Protein AF-A0AA35Y9P6-F1 (afdb_monomer_lite)

Organism: Lactuca saligna (NCBI:txid75948)

Sequence (117 aa):
MEIVSEIVRGVVQVLIVPVKKQLDYLISYK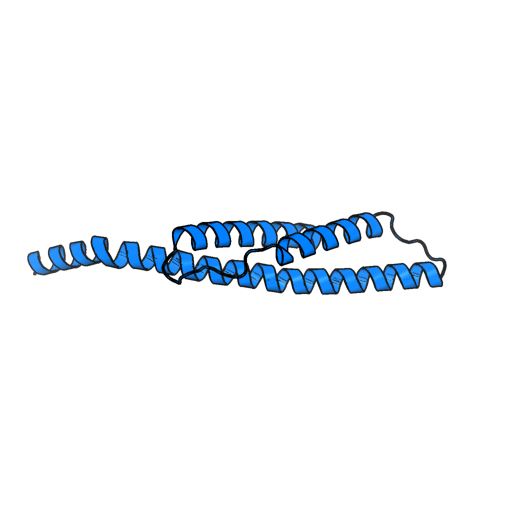KYVGDMRTRKADLDAARVGMESQKKQNRERRLEVPAQVDPWLIEAEQMNKKVEEFPSEVLSCLDLKSRHKLGRKAFKIFKEIEGVLG

pLDDT: mean 85.09, std 10.84, range [61.09, 97.0]

Secondary structure (DSSP, 8-state):
-HHHHHHHHHHIIIIIHHHHHHHHHHHHHHHHHHHHHHHHHHHHHHHHHHHHHHHHHHHTT----TTHHHHHHHHHHHHHHHHTS----S-TT-HHHHHHHHHHHHHHHHHHHHHH-

InterPro domains:
  IPR050905 Plant disease resistance NBS-LRR [PTHR33463] (18-114)

Foldseek 3Di:
DVVVVVVVVVCCVPPVVVVVVLVVLLVLLVVLLVLLVVLLVVLVVVLVVLVVVQVVCVVVVHDDPPVSVVLNVLSVVLNVLNVPQDPDDPDSPPSVVSNVSSVVSNVSSVSSVVSVD

Structure (mmCIF, N/CA/C/O backbone):
data_AF-A0AA35Y9P6-F1
#
_entry.id   AF-A0AA35Y9P6-F1
#
loop_
_atom_site.group_PDB
_atom_site.id
_atom_site.type_symbol
_atom_site.label_atom_id
_atom_site.label_alt_id
_atom_site.label_comp_id
_atom_site.label_asym_id
_atom_site.label_entity_id
_atom_site.label_seq_id
_atom_site.pdbx_PDB_ins_code
_atom_site.Cartn_x
_atom_site.Cartn_y
_atom_site.Cartn_z
_atom_site.occupancy
_atom_site.B_iso_or_equiv
_atom_site.auth_seq_id
_atom_site.auth_comp_id
_atom_site.auth_asym_id
_atom_site.auth_atom_id
_atom_site.pdbx_PDB_model_num
ATOM 1 N N . MET A 1 1 ? 19.239 1.930 -52.361 1.00 61.81 1 MET A N 1
ATOM 2 C CA . MET A 1 1 ? 18.052 2.027 -51.481 1.00 61.81 1 MET A CA 1
ATOM 3 C C . MET A 1 1 ? 17.941 0.811 -50.565 1.00 61.81 1 MET A C 1
ATOM 5 O O . MET A 1 1 ? 17.877 1.006 -49.360 1.00 61.81 1 MET A O 1
ATOM 9 N N . GLU A 1 2 ? 18.013 -0.419 -51.086 1.00 67.25 2 GLU A N 1
ATOM 10 C CA . GLU A 1 2 ? 17.912 -1.649 -50.272 1.00 67.25 2 GLU A CA 1
ATOM 11 C C . GLU A 1 2 ? 19.054 -1.823 -49.259 1.00 67.25 2 GLU A C 1
ATOM 13 O O . GLU A 1 2 ? 18.789 -2.035 -48.084 1.00 67.25 2 GLU A O 1
ATOM 18 N N . ILE A 1 3 ? 20.312 -1.606 -49.657 1.00 68.19 3 ILE A N 1
ATOM 19 C CA . ILE A 1 3 ? 21.478 -1.748 -48.758 1.00 68.19 3 ILE A CA 1
ATOM 20 C C . ILE A 1 3 ? 21.390 -0.793 -47.551 1.00 68.19 3 ILE A C 1
ATOM 22 O O . ILE A 1 3 ? 21.650 -1.179 -46.415 1.00 68.19 3 ILE A O 1
ATOM 26 N N . VAL A 1 4 ? 20.962 0.453 -47.779 1.00 68.00 4 VAL A N 1
ATOM 27 C CA . VAL A 1 4 ? 20.761 1.447 -46.709 1.00 68.00 4 VAL A CA 1
ATOM 28 C C . VAL A 1 4 ? 19.611 1.025 -45.788 1.00 68.00 4 VAL A C 1
ATOM 30 O O . VAL A 1 4 ? 19.721 1.152 -44.573 1.00 68.00 4 VAL A O 1
ATOM 33 N N . SER A 1 5 ? 18.534 0.464 -46.347 1.00 73.75 5 SER A N 1
ATOM 34 C CA . SER A 1 5 ? 17.401 -0.078 -45.588 1.00 73.75 5 SER A CA 1
ATOM 35 C C . SER A 1 5 ? 17.800 -1.269 -44.709 1.00 73.75 5 SER A C 1
ATOM 37 O O . SER A 1 5 ? 17.390 -1.329 -43.549 1.00 73.75 5 SER A O 1
ATOM 39 N N . GLU A 1 6 ? 18.627 -2.184 -45.214 1.00 75.19 6 GLU A N 1
ATOM 40 C CA . GLU A 1 6 ? 19.090 -3.346 -44.451 1.00 75.19 6 GLU A CA 1
ATOM 41 C C . GLU A 1 6 ? 20.034 -2.956 -43.310 1.00 75.19 6 GLU A C 1
ATOM 43 O O . GLU A 1 6 ? 19.894 -3.466 -42.197 1.00 75.19 6 GLU A O 1
ATOM 48 N N . ILE A 1 7 ? 20.931 -1.993 -43.550 1.00 72.81 7 ILE A N 1
ATOM 49 C CA . ILE A 1 7 ? 21.821 -1.437 -42.522 1.00 72.81 7 ILE A CA 1
ATOM 50 C C . ILE A 1 7 ? 21.002 -0.740 -41.431 1.00 72.81 7 ILE A C 1
ATOM 52 O O . ILE A 1 7 ? 21.201 -1.007 -40.247 1.00 72.81 7 ILE A O 1
ATOM 56 N N . VAL A 1 8 ? 20.036 0.105 -41.808 1.00 70.06 8 VAL A N 1
ATOM 57 C CA . VAL A 1 8 ? 19.151 0.784 -40.848 1.00 70.06 8 VAL A CA 1
ATOM 58 C C . VAL A 1 8 ? 18.336 -0.233 -40.046 1.00 70.06 8 VAL A C 1
ATOM 60 O O . VAL A 1 8 ? 18.247 -0.114 -38.825 1.00 70.06 8 VAL A O 1
ATOM 63 N N . ARG A 1 9 ? 17.798 -1.279 -40.686 1.00 72.56 9 ARG A N 1
ATOM 64 C CA . ARG A 1 9 ? 17.078 -2.368 -40.005 1.00 72.56 9 ARG A CA 1
ATOM 65 C C . ARG A 1 9 ? 17.975 -3.099 -39.001 1.00 72.56 9 ARG A C 1
ATOM 67 O O . ARG A 1 9 ? 17.539 -3.341 -37.875 1.00 72.56 9 ARG A O 1
ATOM 74 N N . GLY A 1 10 ? 19.219 -3.396 -39.378 1.00 75.00 10 GLY A N 1
ATOM 75 C CA . GLY A 1 10 ? 20.218 -3.988 -38.486 1.00 75.00 10 GLY A CA 1
ATOM 76 C C . GLY A 1 10 ? 20.521 -3.098 -37.278 1.00 75.00 10 GLY A C 1
ATOM 77 O O . GLY A 1 10 ? 20.488 -3.565 -36.143 1.00 75.00 10 GLY A O 1
ATOM 78 N N . VAL A 1 11 ? 20.714 -1.794 -37.492 1.00 69.12 11 VAL A N 1
ATOM 79 C CA . VAL A 1 11 ? 20.955 -0.808 -36.422 1.00 69.12 11 VAL A CA 1
ATOM 80 C C . VAL A 1 11 ? 19.756 -0.694 -35.470 1.00 69.12 11 VAL A C 1
ATOM 82 O O . VAL A 1 11 ? 19.933 -0.686 -34.250 1.00 69.12 11 VAL A O 1
ATOM 85 N N . VAL A 1 12 ? 18.526 -0.663 -35.994 1.00 67.75 12 VAL A N 1
ATOM 86 C CA . VAL A 1 12 ? 17.293 -0.618 -35.186 1.00 67.75 12 VAL A CA 1
ATOM 87 C C . VAL A 1 12 ? 17.169 -1.870 -34.307 1.00 67.75 12 VAL A C 1
ATOM 89 O O . VAL A 1 12 ? 16.887 -1.761 -33.113 1.00 67.75 12 VAL A O 1
ATOM 92 N N . GLN A 1 13 ? 17.407 -3.058 -34.867 1.00 67.69 13 GLN A N 1
ATOM 93 C CA . GLN A 1 13 ? 17.309 -4.315 -34.119 1.00 67.69 13 GLN A CA 1
ATOM 94 C C . GLN A 1 13 ? 18.414 -4.470 -33.068 1.00 67.69 13 GLN A C 1
ATOM 96 O O . GLN A 1 13 ? 18.136 -4.935 -31.964 1.00 67.69 13 GLN A O 1
ATOM 101 N N . VAL A 1 14 ? 19.646 -4.064 -33.384 1.00 69.50 14 VAL A N 1
ATOM 102 C CA . VAL A 1 14 ? 20.805 -4.249 -32.497 1.00 69.50 14 VAL A CA 1
ATOM 103 C C . VAL A 1 14 ? 20.868 -3.192 -31.397 1.00 69.50 14 VAL A C 1
ATOM 105 O O . VAL A 1 14 ? 21.227 -3.519 -30.270 1.00 69.50 14 VAL A O 1
ATOM 108 N N . LEU A 1 15 ? 20.513 -1.935 -31.683 1.00 65.56 15 LEU A N 1
ATOM 109 C CA . LEU A 1 15 ? 20.708 -0.828 -30.739 1.00 65.56 15 LEU A CA 1
ATOM 110 C C . LEU A 1 15 ? 19.393 -0.297 -30.165 1.00 65.56 15 LEU A C 1
ATOM 112 O O . LEU A 1 15 ? 19.271 -0.149 -28.949 1.00 65.56 15 LEU A O 1
ATOM 116 N N . ILE A 1 16 ? 18.383 -0.045 -31.001 1.00 71.31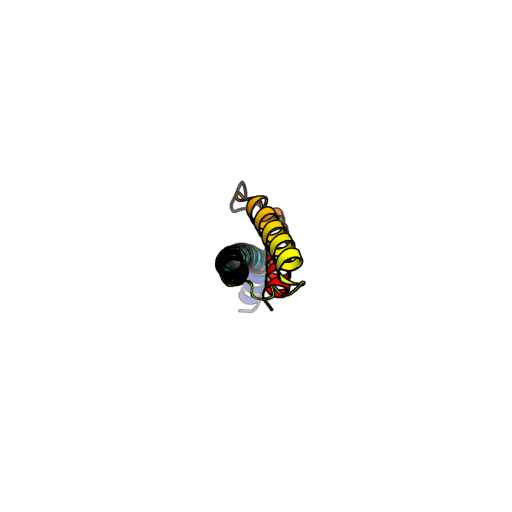 16 ILE A N 1
ATOM 117 C CA . ILE A 1 16 ? 17.146 0.611 -30.544 1.00 71.31 16 ILE A CA 1
ATOM 118 C C . ILE A 1 16 ? 16.294 -0.336 -29.695 1.00 71.31 16 ILE A C 1
ATOM 120 O O . ILE A 1 16 ? 15.786 0.075 -28.652 1.00 71.31 16 ILE A O 1
ATOM 124 N N . VAL A 1 17 ? 16.151 -1.603 -30.094 1.00 73.31 17 VAL A N 1
ATOM 125 C CA . VAL A 1 17 ? 15.325 -2.572 -29.350 1.00 73.31 17 VAL A CA 1
ATOM 126 C C . VAL A 1 17 ? 15.858 -2.815 -27.928 1.00 73.31 17 VAL A C 1
ATOM 128 O O . VAL A 1 17 ? 15.066 -2.711 -26.984 1.00 73.31 17 VAL A O 1
ATOM 131 N N . PRO A 1 18 ? 17.165 -3.068 -27.709 1.00 72.81 18 PRO A N 1
ATOM 132 C CA . PRO A 1 18 ? 17.703 -3.171 -26.356 1.00 72.81 18 PRO A CA 1
ATOM 133 C 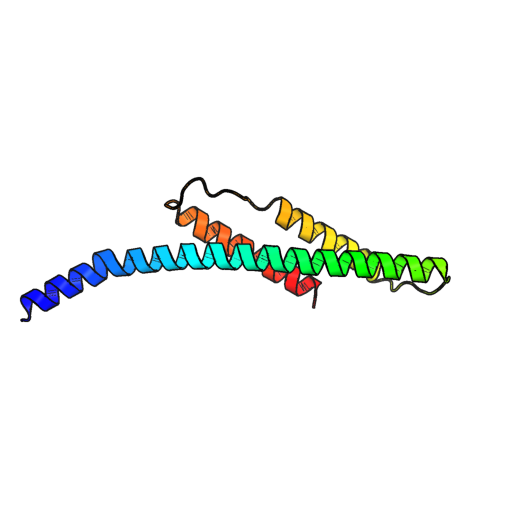C . PRO A 1 18 ? 17.547 -1.876 -25.560 1.00 72.81 18 PRO A C 1
ATOM 135 O O . PRO A 1 18 ? 17.068 -1.938 -24.432 1.00 72.81 18 PRO A O 1
ATOM 138 N N . VAL A 1 19 ? 17.868 -0.709 -26.135 1.00 72.88 19 VAL A N 1
ATOM 139 C CA . VAL A 1 19 ? 17.752 0.592 -25.447 1.00 72.88 19 VAL A CA 1
ATOM 140 C C . VAL A 1 19 ? 16.309 0.883 -25.028 1.00 72.88 19 VAL A C 1
ATOM 142 O O . VAL A 1 19 ? 16.075 1.289 -23.890 1.00 72.88 19 VAL A O 1
ATOM 145 N N . LYS A 1 20 ? 15.330 0.601 -25.898 1.00 76.12 20 LYS A N 1
ATOM 146 C CA . LYS A 1 20 ? 13.902 0.735 -25.583 1.00 76.12 20 LYS A CA 1
ATOM 147 C C . LYS A 1 20 ? 13.514 -0.136 -24.392 1.00 76.12 20 LYS A C 1
ATOM 149 O O . LYS A 1 20 ? 12.927 0.357 -23.438 1.00 76.12 20 LYS A O 1
ATOM 154 N N . LYS A 1 21 ? 13.917 -1.407 -24.398 1.00 73.81 21 LYS A N 1
ATOM 155 C CA . LYS A 1 21 ? 13.643 -2.337 -23.296 1.00 73.81 21 LYS A CA 1
ATOM 156 C C . LYS A 1 21 ? 14.264 -1.870 -21.973 1.00 73.81 21 LYS A C 1
ATOM 158 O O . LYS A 1 21 ? 13.651 -2.023 -20.920 1.00 73.81 21 LYS A O 1
ATOM 163 N N . GLN A 1 22 ? 15.455 -1.271 -22.017 1.00 70.06 22 GLN A N 1
ATOM 164 C CA . GLN A 1 22 ? 16.086 -0.691 -20.829 1.00 70.06 22 GLN A CA 1
ATOM 165 C C . GLN A 1 22 ? 15.334 0.540 -20.304 1.00 70.06 22 GLN A C 1
ATOM 167 O O . GLN A 1 22 ? 15.137 0.672 -19.094 1.00 70.06 22 GLN A O 1
ATOM 172 N N . LEU A 1 23 ? 14.871 1.415 -21.200 1.00 73.69 23 LEU A N 1
ATOM 173 C CA . LEU A 1 23 ? 14.011 2.547 -20.848 1.00 73.69 23 LEU A CA 1
ATOM 174 C C . LEU A 1 23 ? 12.690 2.075 -20.233 1.00 73.69 23 LEU A C 1
ATOM 176 O O . LEU A 1 23 ? 12.288 2.602 -19.198 1.00 73.69 23 LEU A O 1
ATOM 180 N N . ASP A 1 24 ? 12.071 1.034 -20.789 1.00 74.38 24 ASP A N 1
ATOM 181 C CA . ASP A 1 24 ? 10.838 0.451 -20.256 1.00 74.38 24 ASP A CA 1
ATOM 182 C C . ASP A 1 24 ? 11.030 -0.065 -18.818 1.00 74.38 24 ASP A C 1
ATOM 184 O O . ASP A 1 24 ? 10.170 0.150 -17.960 1.00 74.38 24 ASP A O 1
ATOM 188 N N . TYR A 1 25 ? 12.178 -0.679 -18.502 1.00 73.12 25 TYR A N 1
ATOM 189 C CA . TYR A 1 25 ? 12.504 -1.100 -17.132 1.00 73.12 25 TYR A CA 1
ATOM 190 C C . TYR A 1 25 ? 12.722 0.071 -16.177 1.00 73.12 25 TYR A C 1
ATOM 192 O O . TYR A 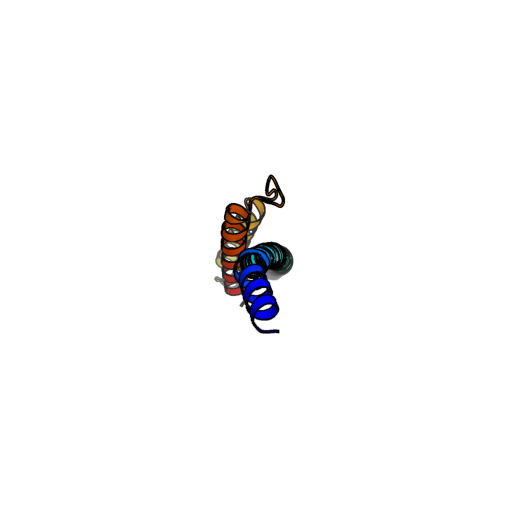1 25 ? 12.284 0.014 -15.025 1.00 73.12 25 TYR A O 1
ATOM 200 N N . LEU A 1 26 ? 13.367 1.143 -16.642 1.00 74.25 26 LEU A N 1
ATOM 201 C CA . LEU A 1 26 ? 13.556 2.362 -15.857 1.00 74.25 26 LEU A CA 1
ATOM 202 C C . LEU A 1 26 ? 12.218 3.037 -15.543 1.00 74.25 26 LEU A C 1
ATOM 204 O O . LEU A 1 26 ? 11.976 3.405 -14.391 1.00 74.25 26 LEU A O 1
ATOM 208 N N . ILE A 1 27 ? 11.357 3.172 -16.553 1.00 77.69 27 ILE A N 1
ATOM 209 C CA . ILE A 1 27 ? 10.019 3.758 -16.431 1.00 77.69 27 ILE A CA 1
ATOM 210 C C . ILE A 1 27 ? 9.173 2.911 -15.480 1.00 77.69 27 ILE A C 1
ATOM 212 O O . ILE A 1 27 ? 8.607 3.449 -14.531 1.00 77.69 27 ILE A O 1
ATOM 216 N N . SER A 1 28 ? 9.150 1.590 -15.675 1.00 79.50 28 SER A N 1
ATOM 217 C CA . SER A 1 28 ? 8.378 0.664 -14.839 1.00 79.50 28 SER A CA 1
ATOM 218 C C . SER A 1 28 ? 8.830 0.699 -13.379 1.00 79.50 28 SER A C 1
ATOM 220 O O . SER A 1 28 ? 7.997 0.785 -12.484 1.00 79.50 28 SER A O 1
ATOM 222 N N . TYR A 1 29 ? 10.142 0.693 -13.117 1.00 85.75 29 TYR A N 1
ATOM 223 C CA . TYR A 1 29 ? 10.678 0.828 -11.759 1.00 85.75 29 TYR A CA 1
A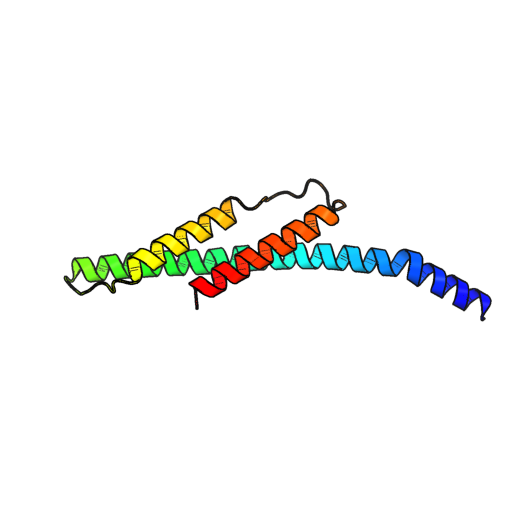TOM 224 C C . TYR A 1 29 ? 10.220 2.129 -11.094 1.00 85.75 29 TYR A C 1
ATOM 226 O O . TYR A 1 29 ? 9.667 2.092 -9.996 1.00 85.75 29 TYR A O 1
ATOM 234 N N . LYS A 1 30 ? 10.434 3.273 -11.761 1.00 86.12 30 LYS A N 1
ATOM 235 C CA . LYS A 1 30 ? 10.061 4.586 -11.216 1.00 86.12 30 LYS A CA 1
ATOM 236 C C . LYS A 1 30 ? 8.563 4.661 -10.943 1.00 86.12 30 LYS A C 1
ATOM 238 O O . LYS A 1 30 ? 8.179 5.108 -9.868 1.00 86.12 30 LYS A O 1
ATOM 243 N N . LYS A 1 31 ? 7.750 4.184 -11.891 1.00 89.81 31 LYS A N 1
ATOM 244 C CA . LYS A 1 31 ? 6.295 4.128 -11.762 1.00 89.81 31 LYS A CA 1
ATOM 245 C C . LYS A 1 31 ? 5.887 3.304 -10.545 1.00 89.81 31 LYS A C 1
ATOM 247 O O . LYS A 1 31 ? 5.276 3.843 -9.640 1.00 89.81 31 LYS A O 1
ATOM 252 N N . TYR A 1 32 ? 6.280 2.033 -10.475 1.00 90.44 32 TYR A N 1
ATOM 253 C CA . TYR A 1 32 ? 5.802 1.144 -9.415 1.00 90.44 32 TYR A CA 1
ATOM 254 C C . TYR A 1 32 ? 6.305 1.523 -8.023 1.00 90.44 32 TYR A C 1
ATOM 256 O O . TYR A 1 32 ? 5.582 1.340 -7.050 1.00 90.44 32 TYR A O 1
ATOM 264 N N . VAL A 1 33 ? 7.520 2.070 -7.907 1.00 89.88 33 VAL A N 1
ATOM 265 C CA . VAL A 1 33 ? 8.003 2.614 -6.628 1.00 89.88 33 VAL A CA 1
ATOM 266 C C . VAL A 1 33 ? 7.222 3.868 -6.235 1.00 89.88 33 VAL A C 1
ATOM 268 O O . VAL A 1 33 ? 6.911 4.035 -5.058 1.00 89.88 33 VAL A O 1
ATOM 271 N N . GLY A 1 34 ? 6.894 4.730 -7.202 1.00 90.50 34 GLY A N 1
ATOM 272 C CA . GLY A 1 34 ? 6.016 5.880 -6.993 1.00 90.50 34 GLY A CA 1
ATOM 273 C C . GLY A 1 34 ? 4.630 5.452 -6.513 1.00 90.50 34 GLY A C 1
ATOM 274 O O . GLY A 1 34 ? 4.235 5.831 -5.417 1.00 90.50 34 GLY A O 1
ATOM 275 N N . ASP A 1 35 ? 3.956 4.591 -7.278 1.00 92.69 35 ASP A N 1
ATOM 276 C CA . ASP A 1 35 ? 2.615 4.073 -6.980 1.00 92.69 35 ASP A CA 1
ATOM 277 C C . ASP A 1 35 ? 2.566 3.414 -5.590 1.00 92.69 35 ASP A C 1
ATOM 279 O O . ASP A 1 35 ? 1.677 3.699 -4.791 1.00 92.69 35 ASP A O 1
ATOM 283 N N . MET A 1 36 ? 3.565 2.589 -5.255 1.00 93.81 36 MET A N 1
ATOM 284 C CA . MET A 1 36 ? 3.697 1.970 -3.932 1.00 93.81 36 MET A CA 1
ATOM 285 C C . MET A 1 36 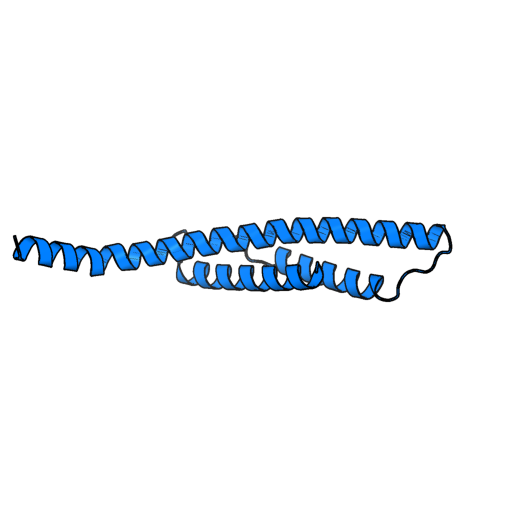? 3.809 3.012 -2.808 1.00 93.81 36 MET A C 1
ATOM 287 O O . MET A 1 36 ? 3.163 2.859 -1.774 1.00 93.81 36 MET A O 1
ATOM 291 N N . ARG A 1 37 ? 4.615 4.069 -2.982 1.00 92.81 37 ARG A N 1
ATOM 292 C CA . ARG A 1 37 ? 4.781 5.129 -1.970 1.00 92.81 37 ARG A CA 1
ATOM 293 C C . ARG A 1 37 ? 3.520 5.969 -1.805 1.00 92.81 37 ARG A C 1
ATOM 295 O O . ARG A 1 37 ? 3.160 6.284 -0.677 1.00 92.81 37 ARG A O 1
ATOM 302 N N . THR A 1 38 ? 2.845 6.299 -2.903 1.00 94.62 38 THR A N 1
ATOM 303 C CA . THR A 1 38 ? 1.549 6.986 -2.856 1.00 94.62 38 THR A CA 1
ATOM 304 C C . THR A 1 38 ? 0.531 6.137 -2.108 1.00 94.62 38 THR A C 1
ATOM 306 O O . THR A 1 38 ? -0.108 6.622 -1.181 1.00 94.62 38 THR A O 1
ATOM 309 N N . ARG A 1 39 ? 0.444 4.840 -2.423 1.00 91.94 39 ARG A N 1
ATOM 310 C CA . ARG A 1 39 ? -0.510 3.953 -1.755 1.00 91.94 39 ARG A CA 1
ATOM 311 C C . ARG A 1 39 ? -0.174 3.705 -0.282 1.00 91.94 39 ARG A C 1
ATOM 313 O O . ARG A 1 39 ? -1.089 3.549 0.517 1.00 91.94 39 ARG A O 1
ATOM 320 N N . LYS A 1 40 ? 1.108 3.733 0.106 1.00 94.69 40 LYS A N 1
ATOM 321 C CA . LYS A 1 40 ? 1.507 3.768 1.526 1.00 94.69 40 LYS A CA 1
ATOM 322 C C . LYS A 1 40 ? 0.907 4.987 2.234 1.00 94.69 40 LYS A C 1
ATOM 324 O O . LYS A 1 40 ? 0.373 4.838 3.323 1.00 94.69 40 LYS A O 1
ATOM 329 N N . ALA A 1 41 ? 0.963 6.170 1.622 1.00 94.94 41 ALA A N 1
ATOM 330 C CA . ALA A 1 41 ? 0.388 7.375 2.219 1.00 94.94 41 ALA A CA 1
ATOM 331 C C . ALA A 1 41 ? -1.138 7.259 2.397 1.00 94.94 41 ALA A C 1
ATOM 333 O O . ALA A 1 41 ? -1.659 7.642 3.444 1.00 94.94 41 ALA A O 1
ATOM 334 N N . ASP A 1 42 ? -1.838 6.671 1.421 1.00 94.94 42 ASP A N 1
ATOM 335 C CA . ASP A 1 42 ? -3.273 6.377 1.539 1.00 94.94 42 ASP A CA 1
ATOM 336 C C . ASP A 1 42 ? -3.555 5.406 2.700 1.00 94.94 42 ASP A C 1
ATOM 338 O O . ASP A 1 42 ? -4.474 5.624 3.491 1.00 94.94 42 ASP A O 1
ATOM 342 N N . LEU A 1 43 ? -2.743 4.349 2.826 1.00 94.69 43 LEU A N 1
ATOM 343 C CA . LEU A 1 43 ? -2.845 3.365 3.904 1.00 94.69 43 LEU A CA 1
ATOM 344 C C . LEU A 1 43 ? -2.596 3.988 5.282 1.00 94.69 43 LEU A C 1
ATOM 346 O O . LEU A 1 43 ? -3.360 3.731 6.211 1.00 94.69 43 LEU A O 1
ATOM 350 N N . ASP A 1 44 ? -1.576 4.838 5.408 1.00 95.00 44 ASP A N 1
ATOM 351 C CA . ASP A 1 44 ? -1.275 5.583 6.633 1.00 95.00 44 ASP A CA 1
ATOM 352 C C . ASP A 1 44 ? -2.449 6.481 7.043 1.00 95.00 44 ASP A C 1
ATOM 354 O O . ASP A 1 44 ? -2.862 6.486 8.206 1.00 95.00 44 ASP A O 1
ATOM 358 N N . ALA A 1 45 ? -3.033 7.207 6.086 1.00 95.25 45 ALA A N 1
ATOM 359 C CA . ALA A 1 45 ? -4.189 8.059 6.340 1.00 95.25 45 ALA A CA 1
ATOM 360 C C . ALA A 1 45 ? -5.409 7.242 6.799 1.00 95.25 45 ALA A C 1
ATOM 362 O O . ALA A 1 45 ? -6.061 7.600 7.785 1.00 95.25 45 ALA A O 1
ATOM 363 N N . ALA A 1 46 ? -5.691 6.119 6.130 1.00 94.25 46 ALA A N 1
ATOM 364 C CA . ALA A 1 46 ? -6.767 5.208 6.512 1.00 94.25 46 ALA A CA 1
ATOM 365 C C . ALA A 1 46 ? -6.541 4.623 7.914 1.00 94.25 46 ALA A C 1
ATOM 367 O O . ALA A 1 46 ? -7.466 4.588 8.728 1.00 94.25 46 ALA A O 1
ATOM 368 N N . ARG A 1 47 ? -5.298 4.237 8.233 1.00 95.56 47 ARG A N 1
ATOM 369 C CA . ARG A 1 47 ? -4.905 3.733 9.552 1.00 95.56 47 ARG A CA 1
ATOM 370 C C . ARG A 1 47 ? -5.173 4.749 10.654 1.00 95.56 47 ARG A C 1
ATOM 372 O O . ARG A 1 47 ? -5.863 4.421 11.618 1.00 95.56 47 ARG A O 1
ATOM 379 N N . VAL A 1 48 ? -4.698 5.982 10.491 1.00 96.25 48 VAL A N 1
ATOM 380 C CA . VAL A 1 48 ? -4.938 7.071 11.453 1.00 96.25 48 VAL A CA 1
ATOM 381 C C . VAL A 1 48 ? -6.438 7.331 11.631 1.00 96.25 48 VAL A C 1
ATOM 383 O O . VAL A 1 48 ? -6.912 7.505 12.757 1.00 96.25 48 VAL A O 1
ATOM 386 N N . GLY A 1 49 ? -7.205 7.309 10.538 1.00 94.62 49 GLY A N 1
ATOM 387 C CA . GLY A 1 49 ? -8.662 7.431 10.582 1.00 94.62 49 GLY A CA 1
ATOM 388 C C . GLY A 1 49 ? -9.320 6.328 11.415 1.00 94.62 49 GLY A C 1
ATOM 389 O O . GLY A 1 49 ? -10.134 6.616 12.295 1.00 94.62 49 GLY A O 1
ATOM 390 N N . MET A 1 50 ? -8.924 5.073 11.196 1.00 93.88 50 MET A N 1
ATOM 391 C CA . MET A 1 50 ? -9.498 3.921 11.891 1.00 93.88 50 MET A CA 1
ATOM 392 C C . MET A 1 50 ? -9.102 3.877 13.377 1.00 93.88 50 MET A C 1
ATOM 394 O O . MET A 1 50 ? -9.940 3.577 14.229 1.00 93.88 50 MET A O 1
ATOM 398 N N . GLU A 1 51 ? -7.867 4.257 13.724 1.00 96.62 51 GLU A N 1
ATOM 399 C CA . GLU A 1 51 ? -7.432 4.424 15.120 1.00 96.62 51 GLU A CA 1
ATOM 400 C C . GLU A 1 51 ? -8.243 5.512 15.840 1.00 96.62 51 GLU A C 1
ATOM 402 O O . GLU A 1 51 ? -8.689 5.315 16.975 1.00 96.62 51 GLU A O 1
ATOM 407 N N . SER A 1 52 ? -8.493 6.639 15.166 1.00 96.19 52 SER A N 1
ATOM 408 C CA . SER A 1 52 ? -9.332 7.723 15.686 1.00 96.19 52 SER A CA 1
ATOM 409 C C . SER A 1 52 ? -10.771 7.258 15.921 1.00 96.19 52 SER A C 1
ATOM 411 O O . SER A 1 52 ? -11.319 7.464 17.006 1.00 96.19 52 SER A O 1
ATOM 413 N N . GLN A 1 53 ? -11.372 6.554 14.958 1.00 93.50 53 GLN A N 1
ATOM 414 C CA . GLN A 1 53 ? -12.731 6.026 15.093 1.00 93.50 53 GLN A CA 1
ATOM 415 C C . GLN A 1 53 ? -12.832 4.987 16.218 1.00 93.50 53 GLN A C 1
ATOM 417 O O . GLN A 1 53 ? -13.744 5.047 17.043 1.00 93.50 53 GLN A O 1
ATOM 422 N N . LYS A 1 54 ? -11.861 4.070 16.311 1.00 94.44 54 LYS A N 1
ATOM 423 C CA . LYS A 1 54 ? -11.758 3.104 17.412 1.00 94.44 54 LYS A CA 1
ATOM 424 C C . LYS A 1 54 ? -11.715 3.808 18.767 1.00 94.44 54 LYS A C 1
ATOM 426 O O . LYS A 1 54 ? -12.408 3.393 19.697 1.00 94.44 54 LYS A O 1
ATOM 431 N N . LYS A 1 55 ? -10.911 4.870 18.887 1.00 96.38 55 LYS A N 1
ATOM 432 C CA . LYS A 1 55 ? -10.808 5.675 20.109 1.00 96.38 55 LYS A CA 1
ATOM 433 C C . LYS A 1 55 ? -12.146 6.335 20.454 1.00 96.38 55 LYS A C 1
ATOM 435 O O . LYS A 1 55 ? -12.617 6.171 21.576 1.00 96.38 55 LYS A O 1
ATOM 440 N N . GLN A 1 56 ? -12.791 6.991 19.489 1.00 96.38 56 GLN A N 1
ATOM 441 C CA . GLN A 1 56 ? -14.090 7.641 19.689 1.00 96.38 56 GLN A CA 1
ATOM 442 C C . GLN A 1 56 ? -15.182 6.652 20.114 1.00 96.38 56 GLN A C 1
ATOM 444 O O . GLN A 1 56 ? -15.949 6.942 21.031 1.00 96.38 56 GLN A O 1
ATOM 449 N N . ASN A 1 57 ? -15.242 5.468 19.496 1.00 95.19 57 ASN A N 1
ATOM 450 C CA . ASN A 1 57 ? -16.208 4.438 19.878 1.00 95.19 57 ASN A CA 1
ATOM 451 C C . ASN A 1 57 ? -15.980 3.973 21.318 1.00 95.19 57 ASN A C 1
ATOM 453 O O . ASN A 1 57 ? -16.932 3.902 22.091 1.00 95.19 57 ASN A O 1
ATOM 457 N N . ARG A 1 58 ? -14.722 3.742 21.718 1.00 94.25 58 ARG A N 1
ATOM 458 C CA . ARG A 1 58 ? -14.384 3.383 23.104 1.00 94.25 58 ARG A CA 1
ATOM 459 C C . ARG A 1 58 ? -14.788 4.470 24.101 1.00 94.25 58 ARG A C 1
ATOM 461 O O . ARG A 1 58 ? -15.401 4.152 25.116 1.00 94.25 58 ARG A O 1
ATOM 468 N N . GLU A 1 59 ? -14.500 5.737 23.804 1.00 96.81 59 GLU A N 1
ATOM 469 C CA . GLU A 1 59 ? -14.883 6.882 24.648 1.00 96.81 59 GLU A CA 1
ATOM 470 C C . GLU A 1 59 ? -16.405 7.000 24.802 1.00 96.81 59 GLU A C 1
ATOM 472 O O . GLU A 1 59 ? -16.908 7.265 25.893 1.00 96.81 59 GLU A O 1
ATOM 477 N N . ARG A 1 60 ? -17.149 6.734 23.724 1.00 97.00 60 ARG A N 1
ATOM 478 C CA . ARG A 1 60 ? -18.618 6.760 23.701 1.00 97.00 60 ARG A CA 1
ATOM 479 C C . ARG A 1 60 ? -19.271 5.458 24.177 1.00 97.00 60 ARG A C 1
ATOM 481 O O . ARG A 1 60 ? -20.494 5.369 24.151 1.00 97.00 60 ARG A O 1
ATOM 488 N N . ARG A 1 61 ? -18.486 4.460 24.608 1.00 95.38 61 ARG A N 1
ATOM 489 C CA . ARG A 1 61 ? -18.955 3.107 24.976 1.00 95.38 61 ARG A CA 1
ATOM 490 C C . ARG A 1 61 ? -19.772 2.424 23.867 1.00 95.38 61 ARG A C 1
ATOM 492 O O . ARG A 1 61 ? -20.695 1.665 24.148 1.00 95.38 61 ARG A O 1
ATOM 499 N N . LEU A 1 62 ? -19.428 2.708 22.616 1.00 95.31 62 LEU A N 1
ATOM 500 C CA . LEU A 1 62 ? -19.981 2.061 21.432 1.00 95.31 62 LEU A CA 1
ATOM 501 C C . LEU A 1 62 ? -19.171 0.814 21.079 1.00 95.31 62 LEU A C 1
ATOM 503 O O . LEU A 1 62 ? -17.990 0.697 21.418 1.00 95.31 62 LEU A O 1
ATOM 507 N N . GLU A 1 63 ? -19.807 -0.101 20.354 1.00 93.81 63 GLU A N 1
ATOM 508 C CA . GLU A 1 63 ? -19.143 -1.286 19.826 1.00 93.81 63 GLU A CA 1
ATOM 509 C C . GLU A 1 63 ? -18.021 -0.900 18.844 1.00 93.81 63 GLU A C 1
ATOM 511 O O . GLU A 1 63 ? -18.145 0.019 18.026 1.00 93.81 63 GLU A O 1
ATOM 516 N N . VAL A 1 64 ? -16.895 -1.605 18.940 1.00 93.75 64 VAL A N 1
ATOM 517 C CA . VAL A 1 64 ? -15.816 -1.552 17.951 1.00 93.75 64 VAL A CA 1
ATOM 518 C C . VAL A 1 64 ? -15.898 -2.846 17.151 1.00 93.75 64 VAL A C 1
ATOM 520 O O . VAL A 1 64 ? -15.790 -3.911 17.763 1.00 93.75 64 VAL A O 1
ATOM 523 N N . PRO A 1 65 ? -16.067 -2.787 15.818 1.00 92.75 65 PRO A N 1
ATOM 524 C CA . PRO A 1 65 ? -16.105 -3.993 15.005 1.00 92.75 65 PRO A CA 1
ATOM 525 C C . PRO A 1 65 ? -14.849 -4.841 15.216 1.00 92.75 65 PRO A C 1
ATOM 527 O O . PRO A 1 65 ? -13.730 -4.321 15.229 1.00 92.75 65 PRO A O 1
ATOM 530 N N . ALA A 1 66 ? -15.027 -6.155 15.350 1.00 93.38 66 ALA A N 1
ATOM 531 C CA . ALA A 1 66 ? -13.933 -7.086 15.634 1.00 93.38 66 ALA A CA 1
ATOM 532 C C . ALA A 1 66 ? -12.830 -7.081 14.558 1.00 93.38 66 ALA A C 1
ATOM 534 O O . ALA A 1 66 ? -11.708 -7.497 14.825 1.00 93.38 66 ALA A O 1
ATOM 535 N N . GLN A 1 67 ? -13.138 -6.595 13.352 1.00 92.81 67 GLN A N 1
ATOM 536 C CA . GLN A 1 67 ? -12.230 -6.516 12.208 1.00 92.81 67 GLN A CA 1
ATOM 537 C C . GLN A 1 67 ? -11.257 -5.332 12.289 1.00 92.81 67 GLN A C 1
ATOM 539 O O . GLN A 1 67 ? -10.235 -5.359 11.609 1.00 92.81 67 GLN A O 1
ATOM 544 N N . VAL A 1 68 ? -11.531 -4.322 13.127 1.00 92.06 68 VAL A N 1
ATOM 545 C CA . VAL A 1 68 ? -10.694 -3.112 13.226 1.00 92.06 68 VAL A CA 1
ATOM 546 C C . VAL A 1 68 ? -9.276 -3.453 13.682 1.00 92.06 68 VAL A C 1
ATOM 548 O O . VAL A 1 68 ? -8.308 -2.998 13.082 1.00 92.06 68 VAL A O 1
ATOM 551 N N . ASP A 1 69 ? -9.131 -4.278 14.718 1.00 93.56 69 ASP A N 1
ATOM 552 C CA . ASP A 1 69 ? -7.814 -4.606 15.279 1.00 93.56 69 ASP A CA 1
ATOM 553 C C . ASP A 1 69 ? -6.970 -5.476 14.334 1.00 93.56 69 ASP A C 1
ATOM 555 O O . ASP A 1 69 ? -5.814 -5.118 14.094 1.00 93.56 69 ASP A O 1
ATOM 559 N N . PRO A 1 70 ? -7.516 -6.552 13.731 1.00 94.81 70 PRO A N 1
ATOM 560 C CA . PRO A 1 70 ? -6.844 -7.283 12.661 1.00 94.81 70 PRO A CA 1
ATOM 561 C C . PRO A 1 70 ? -6.411 -6.389 11.496 1.00 94.81 70 PRO A C 1
ATOM 563 O O . PRO A 1 70 ? -5.260 -6.468 11.070 1.00 94.81 70 PRO A O 1
ATOM 566 N N . TRP A 1 71 ? -7.292 -5.503 11.023 1.00 96.69 71 TRP A N 1
ATOM 567 C CA . TRP A 1 71 ? -6.984 -4.617 9.902 1.00 96.69 71 TRP A CA 1
ATOM 568 C C . TRP A 1 71 ? -5.867 -3.619 10.249 1.00 96.69 71 TRP A C 1
ATOM 570 O O . TRP A 1 71 ? -4.952 -3.416 9.457 1.00 96.69 71 TRP A O 1
ATOM 580 N N . LEU A 1 72 ? -5.871 -3.050 11.463 1.00 94.88 72 LEU A N 1
ATOM 581 C CA . LEU A 1 72 ? -4.804 -2.154 11.930 1.00 94.88 72 LEU A CA 1
ATOM 582 C C . LEU A 1 72 ? -3.439 -2.854 11.992 1.00 94.88 72 LEU A C 1
ATOM 584 O O . LEU A 1 72 ? -2.420 -2.251 11.650 1.00 94.88 72 LEU A O 1
ATOM 588 N N . ILE A 1 73 ? -3.409 -4.123 12.412 1.00 95.38 73 ILE A N 1
ATOM 589 C CA . ILE A 1 73 ? -2.185 -4.936 12.426 1.00 95.38 73 ILE A CA 1
ATOM 590 C C . ILE A 1 73 ? -1.685 -5.168 10.999 1.00 95.38 73 ILE A C 1
ATOM 592 O O . ILE A 1 73 ? -0.490 -5.031 10.737 1.00 95.38 73 ILE A O 1
ATOM 596 N N . GLU A 1 74 ? -2.584 -5.507 10.078 1.00 94.06 74 GLU A N 1
ATOM 597 C CA . GLU A 1 74 ? -2.239 -5.744 8.677 1.00 94.06 74 GLU A CA 1
ATOM 598 C C . GLU A 1 74 ? -1.710 -4.473 7.994 1.00 94.06 74 GLU A C 1
ATOM 600 O O . GLU A 1 74 ? -0.662 -4.512 7.341 1.00 94.06 74 GLU A O 1
ATOM 605 N N . ALA A 1 75 ? -2.360 -3.328 8.221 1.00 92.06 75 ALA A N 1
ATOM 606 C CA . ALA A 1 75 ? -1.912 -2.029 7.726 1.00 92.06 75 ALA A CA 1
ATOM 607 C C . ALA A 1 75 ? -0.495 -1.685 8.222 1.00 92.06 75 ALA A C 1
ATOM 609 O O . ALA A 1 75 ? 0.373 -1.293 7.438 1.00 92.06 75 ALA A O 1
ATOM 610 N N . GLU A 1 76 ? -0.216 -1.913 9.507 1.00 94.12 76 GLU A N 1
ATOM 611 C CA . GLU A 1 76 ? 1.111 -1.684 10.086 1.00 94.12 76 GLU A CA 1
ATOM 612 C C . GLU A 1 76 ? 2.182 -2.614 9.497 1.00 94.12 76 GLU A C 1
ATOM 614 O O . GLU A 1 76 ? 3.314 -2.198 9.234 1.00 94.12 76 GLU A O 1
ATOM 619 N N . GLN A 1 77 ? 1.838 -3.877 9.243 1.00 95.12 77 GLN A N 1
ATOM 620 C CA . GLN A 1 77 ? 2.743 -4.810 8.573 1.00 95.12 77 GLN A CA 1
ATOM 621 C C . GLN A 1 77 ? 3.066 -4.362 7.143 1.00 95.12 77 GLN A C 1
ATOM 623 O O . GLN A 1 77 ? 4.213 -4.489 6.709 1.00 95.12 77 GLN A O 1
ATOM 628 N N . MET A 1 78 ? 2.087 -3.831 6.403 1.00 92.75 78 MET A N 1
ATOM 629 C CA . MET A 1 78 ? 2.331 -3.323 5.050 1.00 92.75 78 MET A CA 1
ATOM 630 C C . MET A 1 78 ? 3.214 -2.075 5.063 1.00 92.75 78 MET A C 1
ATOM 632 O O . MET A 1 78 ? 4.130 -1.976 4.246 1.00 92.75 78 MET A O 1
ATOM 636 N N . ASN A 1 79 ? 3.020 -1.169 6.021 1.00 90.81 79 ASN A N 1
ATOM 637 C CA . ASN A 1 79 ? 3.879 0.004 6.178 1.00 90.81 79 ASN A CA 1
ATOM 638 C C . ASN A 1 79 ? 5.346 -0.369 6.377 1.00 90.81 79 ASN A C 1
ATOM 640 O O . ASN A 1 79 ? 6.206 0.133 5.650 1.00 90.81 79 ASN A O 1
ATOM 644 N N . LYS A 1 80 ? 5.623 -1.322 7.274 1.00 93.44 80 LYS A N 1
ATOM 645 C CA . LYS A 1 80 ? 6.983 -1.835 7.502 1.00 93.44 80 LYS A CA 1
ATOM 646 C C . LYS A 1 80 ? 7.598 -2.423 6.235 1.00 93.44 80 LYS A C 1
ATOM 648 O O . LYS A 1 80 ? 8.741 -2.117 5.915 1.00 93.44 80 LYS A O 1
ATOM 653 N N . LYS A 1 81 ? 6.830 -3.185 5.444 1.00 93.12 81 LYS A N 1
ATOM 654 C CA . LYS A 1 81 ? 7.308 -3.713 4.151 1.00 93.12 81 LYS A CA 1
ATOM 655 C C . LYS A 1 81 ? 7.731 -2.611 3.174 1.00 93.12 81 LYS A C 1
ATOM 657 O O . LYS A 1 81 ? 8.657 -2.829 2.389 1.00 93.12 81 LYS A O 1
ATOM 662 N N . VAL A 1 82 ? 7.045 -1.464 3.172 1.00 91.38 82 VAL A N 1
ATOM 663 C CA . VAL A 1 82 ? 7.410 -0.321 2.319 1.00 91.38 82 VAL A CA 1
ATOM 664 C C . VAL A 1 82 ? 8.632 0.414 2.872 1.00 91.38 82 VAL A C 1
ATOM 666 O O . VAL A 1 82 ? 9.477 0.838 2.090 1.00 91.38 82 VAL A O 1
ATOM 669 N N . GLU A 1 83 ? 8.759 0.543 4.192 1.00 90.25 83 GLU A N 1
ATOM 670 C CA . GLU A 1 83 ? 9.921 1.168 4.845 1.00 90.25 83 GLU A CA 1
ATOM 671 C C . GLU A 1 83 ? 11.205 0.350 4.666 1.00 90.25 83 GLU A C 1
ATOM 673 O O . GLU A 1 83 ? 12.269 0.908 4.413 1.00 90.25 83 GLU A O 1
ATOM 678 N N . GLU A 1 84 ? 11.097 -0.978 4.692 1.00 91.25 84 GLU A N 1
ATOM 679 C CA . GLU A 1 84 ? 12.190 -1.910 4.389 1.00 91.25 84 GLU A CA 1
ATOM 680 C C . GLU A 1 84 ? 12.497 -2.012 2.881 1.00 91.25 84 GLU A C 1
ATOM 682 O O . GLU A 1 84 ? 13.399 -2.749 2.459 1.00 91.25 84 GLU A O 1
ATOM 687 N N . PHE A 1 85 ? 11.740 -1.318 2.022 1.00 88.62 85 PHE A N 1
ATOM 688 C CA . PHE A 1 85 ? 11.990 -1.347 0.590 1.00 88.62 85 PHE A CA 1
ATOM 689 C C . PHE A 1 85 ? 13.304 -0.618 0.258 1.00 88.62 85 PHE A C 1
ATOM 691 O O . PHE A 1 85 ? 13.472 0.541 0.638 1.00 88.62 85 PHE A O 1
ATOM 698 N N . PRO A 1 86 ? 14.221 -1.234 -0.516 1.00 82.75 86 PRO A N 1
ATOM 699 C CA . PRO A 1 86 ? 15.496 -0.608 -0.856 1.00 82.75 86 PRO A CA 1
ATOM 700 C C . PRO A 1 86 ? 15.282 0.731 -1.571 1.00 82.75 86 PRO A C 1
ATOM 702 O O . PRO A 1 86 ? 14.673 0.783 -2.641 1.00 82.75 86 PRO A O 1
ATOM 705 N N . SER A 1 87 ? 15.783 1.817 -0.982 1.00 68.62 87 SER A N 1
ATOM 706 C CA . SER A 1 87 ? 15.631 3.174 -1.517 1.00 68.62 87 SER A CA 1
ATOM 707 C C . SER A 1 87 ? 16.601 3.477 -2.661 1.00 68.62 87 SER A C 1
ATOM 709 O O . SER A 1 87 ? 16.281 4.293 -3.530 1.00 68.62 87 SER A O 1
ATOM 711 N N . GLU A 1 88 ? 17.749 2.797 -2.704 1.00 64.38 88 GLU A N 1
ATOM 712 C CA . GLU A 1 88 ? 18.837 3.112 -3.624 1.00 64.38 88 GLU A CA 1
ATOM 713 C C . GLU A 1 88 ? 19.131 1.980 -4.606 1.00 64.38 88 GLU A C 1
ATOM 715 O O . GLU A 1 88 ? 19.374 0.828 -4.251 1.00 64.38 88 GLU A O 1
ATOM 720 N N . VAL A 1 89 ? 19.159 2.348 -5.884 1.00 61.66 89 VAL A N 1
ATOM 721 C CA . VAL A 1 89 ? 19.820 1.559 -6.918 1.00 61.66 89 VAL A CA 1
ATOM 722 C C . VAL A 1 89 ? 21.158 2.240 -7.166 1.00 61.66 89 VAL A C 1
ATOM 724 O O . VAL A 1 89 ? 21.171 3.360 -7.673 1.00 61.66 89 VAL A O 1
ATOM 727 N N . LEU A 1 90 ? 22.255 1.553 -6.832 1.00 61.09 90 LEU A N 1
ATOM 728 C CA . LEU A 1 90 ? 23.638 2.060 -6.855 1.00 61.09 90 LEU A CA 1
ATOM 729 C C . LEU A 1 90 ? 24.065 2.694 -8.196 1.00 61.09 90 LEU A C 1
ATOM 731 O O . LEU A 1 90 ? 25.005 3.481 -8.230 1.00 61.09 90 LEU A O 1
ATOM 735 N N . SER A 1 91 ? 23.385 2.393 -9.312 1.00 65.31 91 SER A N 1
ATOM 736 C CA . SER A 1 91 ? 23.563 3.131 -10.567 1.00 65.31 91 SER A CA 1
ATOM 737 C C . SER A 1 91 ? 22.301 3.163 -11.445 1.00 65.31 91 SER A C 1
ATOM 739 O O . SER A 1 91 ? 21.366 2.367 -11.308 1.00 65.31 91 SER A O 1
ATOM 741 N N . CYS A 1 92 ? 22.247 4.105 -12.391 1.00 62.16 92 CYS A N 1
ATOM 742 C CA . CYS A 1 92 ? 21.208 4.134 -13.430 1.00 62.16 92 CYS A CA 1
ATOM 743 C C . CYS A 1 92 ? 21.262 2.887 -14.339 1.00 62.16 92 CYS A C 1
ATOM 745 O O . CYS A 1 92 ? 20.227 2.434 -14.824 1.00 62.16 92 CYS A O 1
ATOM 747 N N . LEU A 1 93 ? 22.451 2.299 -14.503 1.00 65.19 93 LEU A N 1
ATOM 748 C CA . LEU A 1 93 ? 22.744 1.242 -15.473 1.00 65.19 93 LEU A CA 1
ATOM 749 C C . LEU A 1 93 ? 22.502 -0.183 -14.948 1.00 65.19 93 LEU A C 1
ATOM 751 O O . LEU A 1 93 ? 22.475 -1.115 -15.751 1.00 65.19 93 LEU A O 1
ATOM 755 N N . ASP A 1 94 ? 22.274 -0.382 -13.643 1.00 77.62 94 ASP A N 1
ATOM 756 C CA . ASP A 1 94 ? 21.902 -1.702 -13.107 1.00 77.62 94 ASP A CA 1
ATOM 757 C C . ASP A 1 94 ? 20.418 -2.022 -13.353 1.00 77.62 94 ASP A C 1
ATOM 759 O O . ASP A 1 94 ? 19.547 -2.020 -12.476 1.00 77.62 94 ASP A O 1
ATOM 763 N N . LEU A 1 95 ? 20.127 -2.290 -14.618 1.00 76.25 95 LEU A N 1
ATOM 764 C CA . LEU A 1 95 ? 18.781 -2.482 -15.138 1.00 76.25 95 LEU A CA 1
ATOM 765 C C . LEU A 1 95 ? 18.147 -3.786 -14.643 1.00 76.25 95 LEU A C 1
ATOM 767 O O . LEU A 1 95 ? 16.936 -3.849 -14.420 1.00 76.25 95 LEU A O 1
ATOM 771 N N . LYS A 1 96 ? 18.962 -4.821 -14.402 1.00 80.19 96 LYS A N 1
ATOM 772 C CA . LYS A 1 96 ? 18.501 -6.104 -13.852 1.00 80.19 96 LYS A CA 1
ATOM 773 C C . LYS A 1 96 ? 17.979 -5.922 -12.430 1.00 80.19 96 LYS A C 1
ATOM 775 O O . LYS A 1 96 ? 16.907 -6.446 -12.110 1.00 80.19 96 LYS A O 1
ATOM 780 N N . SER A 1 97 ? 18.699 -5.179 -11.591 1.00 82.19 97 SER A N 1
ATOM 781 C CA . SER A 1 97 ? 18.244 -4.868 -10.234 1.00 82.19 97 SER A CA 1
ATOM 782 C C . SER A 1 97 ? 17.010 -3.972 -10.249 1.00 82.19 97 SER A C 1
ATOM 784 O O . SER A 1 97 ? 16.050 -4.265 -9.538 1.00 82.19 97 SER A O 1
ATOM 786 N N . ARG A 1 98 ? 16.953 -2.962 -11.130 1.00 81.50 98 ARG A N 1
ATOM 787 C CA . ARG A 1 98 ? 15.758 -2.111 -11.297 1.00 81.50 98 ARG A CA 1
ATOM 788 C C . ARG A 1 98 ? 14.519 -2.893 -11.691 1.00 81.50 98 ARG A C 1
ATOM 790 O O . ARG A 1 98 ? 13.475 -2.705 -11.078 1.00 81.50 98 ARG A O 1
ATOM 797 N N . HIS A 1 99 ? 14.626 -3.798 -12.662 1.00 83.00 99 HIS A N 1
ATOM 798 C CA . HIS A 1 99 ? 13.497 -4.639 -13.063 1.00 83.00 99 HIS A CA 1
ATOM 799 C C . HIS A 1 99 ? 12.994 -5.500 -11.897 1.00 83.00 99 HIS A C 1
ATOM 801 O O . HIS A 1 99 ? 11.794 -5.571 -11.633 1.00 83.00 99 HIS A O 1
ATOM 807 N N . LYS A 1 100 ? 13.911 -6.120 -11.141 1.00 85.94 100 LYS A N 1
ATOM 808 C CA . LYS A 1 100 ? 13.556 -6.902 -9.945 1.00 85.94 100 LYS A CA 1
ATOM 809 C C . LYS A 1 100 ? 12.868 -6.046 -8.882 1.00 85.94 100 LYS A C 1
ATOM 811 O O . LYS A 1 100 ? 11.828 -6.454 -8.368 1.00 85.94 100 LYS A O 1
ATOM 816 N N . LEU A 1 101 ? 13.421 -4.874 -8.578 1.00 88.31 101 LEU A N 1
ATOM 817 C CA . LEU A 1 101 ? 12.860 -3.960 -7.587 1.00 88.31 101 LEU A CA 1
ATOM 818 C C . LEU A 1 101 ? 11.512 -3.394 -8.037 1.00 88.31 101 LEU A C 1
ATOM 820 O O . LEU A 1 101 ? 10.596 -3.340 -7.230 1.00 88.31 101 LEU A O 1
ATOM 824 N N . GLY A 1 102 ? 11.348 -3.069 -9.321 1.00 87.44 102 GLY A N 1
ATOM 825 C CA . GLY A 1 102 ? 10.079 -2.606 -9.881 1.00 87.44 102 GLY A CA 1
ATOM 826 C C . GLY A 1 102 ? 8.979 -3.652 -9.719 1.00 87.44 102 GLY A C 1
ATOM 827 O O . GLY A 1 102 ? 7.886 -3.328 -9.267 1.00 87.44 102 GLY A O 1
ATOM 828 N N . ARG A 1 103 ? 9.281 -4.932 -9.978 1.00 89.06 103 ARG A N 1
ATOM 829 C CA . ARG A 1 103 ? 8.330 -6.026 -9.712 1.00 89.06 103 ARG A CA 1
ATOM 830 C C . ARG A 1 103 ? 8.042 -6.217 -8.224 1.00 89.06 103 ARG A C 1
ATOM 832 O O . ARG A 1 103 ? 6.901 -6.499 -7.872 1.00 89.06 103 ARG A O 1
ATOM 839 N N . LYS A 1 104 ? 9.048 -6.067 -7.354 1.00 90.81 104 LYS A N 1
ATOM 840 C CA . LYS A 1 104 ? 8.851 -6.131 -5.896 1.00 90.81 104 LYS A CA 1
ATOM 841 C C . LYS A 1 104 ? 7.936 -4.995 -5.423 1.00 90.81 104 LYS A C 1
ATOM 843 O O . LYS A 1 104 ? 6.998 -5.265 -4.683 1.00 90.81 104 LYS A O 1
ATOM 848 N N . ALA A 1 105 ? 8.161 -3.772 -5.902 1.00 89.50 105 ALA A N 1
ATOM 849 C CA . ALA A 1 105 ? 7.330 -2.612 -5.594 1.00 89.50 105 ALA A CA 1
ATOM 850 C C . ALA A 1 105 ? 5.893 -2.804 -6.090 1.00 89.50 105 ALA A C 1
ATOM 852 O O . ALA A 1 105 ? 4.956 -2.591 -5.333 1.00 89.50 105 ALA A O 1
ATOM 853 N N . PHE A 1 106 ? 5.715 -3.302 -7.318 1.00 90.19 106 PHE A N 1
ATOM 854 C CA . PHE A 1 106 ? 4.390 -3.612 -7.856 1.00 90.19 106 PHE A CA 1
ATOM 855 C C . PHE A 1 106 ? 3.640 -4.660 -7.021 1.00 90.19 106 PHE A C 1
ATOM 857 O O . PHE A 1 106 ? 2.439 -4.531 -6.802 1.00 90.19 106 PHE A O 1
ATOM 864 N N . LYS A 1 107 ? 4.342 -5.687 -6.526 1.00 92.81 107 LYS A N 1
ATOM 865 C CA . LYS A 1 107 ? 3.742 -6.692 -5.643 1.00 92.81 107 LYS A CA 1
ATOM 866 C C . LYS A 1 107 ? 3.272 -6.069 -4.324 1.00 92.81 107 LYS A C 1
ATOM 868 O O . LYS A 1 107 ? 2.134 -6.297 -3.941 1.00 92.81 107 LYS A O 1
ATOM 873 N N . ILE A 1 108 ? 4.114 -5.263 -3.673 1.00 92.12 108 ILE A N 1
ATOM 874 C CA . ILE A 1 108 ? 3.751 -4.571 -2.424 1.00 92.12 108 ILE A CA 1
ATOM 875 C C . ILE A 1 108 ? 2.583 -3.610 -2.665 1.00 92.12 108 ILE A C 1
ATOM 877 O O . ILE A 1 108 ? 1.638 -3.597 -1.890 1.00 92.12 108 ILE A O 1
ATOM 881 N N . PHE A 1 109 ? 2.600 -2.865 -3.771 1.00 91.62 109 PHE A N 1
ATOM 882 C CA . PHE A 1 109 ? 1.482 -2.019 -4.185 1.00 91.62 109 PHE A CA 1
ATOM 883 C C . PHE A 1 109 ? 0.163 -2.805 -4.261 1.00 91.62 109 PHE A C 1
ATOM 885 O O . PHE A 1 109 ? -0.827 -2.378 -3.676 1.00 91.62 109 PHE A O 1
ATOM 892 N N . LYS A 1 110 ? 0.156 -3.978 -4.909 1.00 91.56 110 LYS A N 1
ATOM 893 C CA . LYS A 1 110 ? -1.036 -4.838 -4.990 1.00 91.56 110 LYS A CA 1
ATOM 894 C C . LYS A 1 110 ? -1.484 -5.379 -3.633 1.00 91.56 110 LYS A C 1
ATOM 896 O O . LYS A 1 110 ? -2.682 -5.498 -3.406 1.00 91.56 110 LYS A O 1
ATOM 901 N N . GLU A 1 111 ? -0.544 -5.692 -2.743 1.00 93.81 111 GLU A N 1
ATOM 902 C CA . GLU A 1 111 ? -0.856 -6.083 -1.362 1.00 93.81 111 GLU A CA 1
ATOM 903 C C . GLU A 1 111 ? -1.527 -4.925 -0.603 1.00 93.81 111 GLU A C 1
ATOM 905 O O . GLU A 1 111 ? -2.561 -5.136 0.019 1.00 93.81 111 GLU A O 1
ATOM 910 N N . ILE A 1 112 ? -1.018 -3.691 -0.729 1.00 91.56 112 ILE A N 1
ATOM 911 C CA . ILE A 1 112 ? -1.639 -2.503 -0.118 1.00 91.56 112 ILE A CA 1
ATOM 912 C C . ILE A 1 112 ? -3.036 -2.242 -0.700 1.00 91.56 112 ILE A C 1
ATOM 914 O O . ILE A 1 112 ? -3.957 -1.931 0.051 1.00 91.56 112 ILE A O 1
ATOM 918 N N . GLU A 1 113 ? -3.220 -2.372 -2.019 1.00 90.00 113 GLU A N 1
ATOM 919 C CA . GLU A 1 113 ? -4.550 -2.254 -2.635 1.00 90.00 113 GLU A CA 1
ATOM 920 C C . GLU A 1 113 ? -5.537 -3.271 -2.054 1.00 90.00 113 GLU A C 1
ATOM 922 O O . GLU A 1 113 ? -6.665 -2.900 -1.756 1.00 90.00 113 GLU A O 1
ATOM 927 N N . GLY A 1 114 ? -5.104 -4.514 -1.824 1.00 90.62 114 GLY A N 1
ATOM 928 C CA . GLY A 1 114 ? -5.951 -5.538 -1.210 1.00 90.62 114 GLY A CA 1
ATOM 929 C C . GLY A 1 114 ? -6.393 -5.205 0.219 1.00 90.62 114 GLY A C 1
ATOM 930 O O . GLY A 1 114 ? -7.509 -5.548 0.595 1.00 90.62 114 GLY A O 1
ATOM 931 N N . VAL A 1 115 ? -5.554 -4.512 0.997 1.00 89.88 115 VAL A N 1
ATOM 932 C CA . VAL A 1 115 ? -5.894 -4.062 2.363 1.00 89.88 115 VAL A CA 1
ATOM 933 C C . VAL A 1 115 ? -6.853 -2.870 2.352 1.00 89.88 115 VAL A C 1
ATOM 935 O O . VAL A 1 115 ? -7.712 -2.756 3.228 1.00 89.88 115 VAL A O 1
ATOM 938 N N . LEU A 1 116 ? -6.701 -1.963 1.383 1.00 85.50 116 LEU A N 1
ATOM 939 C CA . LEU A 1 116 ? -7.532 -0.761 1.274 1.00 85.50 116 LEU A CA 1
ATOM 940 C C . LEU A 1 116 ? -8.939 -1.033 0.720 1.00 85.50 116 LEU A C 1
ATOM 942 O O . LEU A 1 116 ? -9.848 -0.270 1.049 1.00 85.50 116 LEU A O 1
ATOM 946 N N . GLY A 1 117 ? -9.120 -2.108 -0.057 1.00 75.31 117 GLY A N 1
ATOM 947 C CA . GLY A 1 117 ? -10.378 -2.421 -0.747 1.00 75.31 117 GLY A CA 1
ATOM 948 C C . GLY A 1 117 ? -10.418 -1.876 -2.167 1.00 75.31 117 GLY A C 1
ATOM 949 O O . GLY A 1 117 ? -10.237 -0.649 -2.346 1.00 75.31 117 GLY A O 1
#

Radius of gyration: 22.53 Å; chains: 1; bounding box: 44×15×76 Å